Protein AF-A0A7S3TPV4-F1 (afdb_monomer_lite)

Radius of gyration: 25.11 Å; chains: 1; bounding box: 76×68×37 Å

Structure (mmCIF, N/CA/C/O backbone):
data_AF-A0A7S3TPV4-F1
#
_entry.id   AF-A0A7S3TPV4-F1
#
loop_
_atom_site.group_PDB
_atom_site.id
_atom_site.type_symbol
_atom_site.label_atom_id
_atom_site.label_alt_id
_atom_site.label_comp_id
_atom_site.label_asym_id
_atom_site.label_entity_id
_atom_site.label_seq_id
_atom_site.pdbx_PDB_ins_code
_atom_site.Cartn_x
_atom_site.Cartn_y
_atom_site.Cartn_z
_atom_site.occupancy
_atom_site.B_iso_or_equiv
_atom_site.auth_seq_id
_atom_site.auth_comp_id
_atom_site.auth_asym_id
_atom_site.auth_atom_id
_atom_site.pdbx_PDB_model_num
ATOM 1 N N . VAL A 1 1 ? 59.047 -58.524 4.049 1.00 50.75 1 VAL A N 1
ATOM 2 C CA . VAL A 1 1 ? 59.536 -57.158 4.331 1.00 50.75 1 VAL A CA 1
ATOM 3 C C . VAL A 1 1 ? 59.139 -56.281 3.161 1.00 50.75 1 VAL A C 1
ATOM 5 O O . VAL A 1 1 ? 59.733 -56.456 2.111 1.00 50.75 1 VAL A O 1
ATOM 8 N N . THR A 1 2 ? 58.132 -55.421 3.325 1.00 40.97 2 THR A N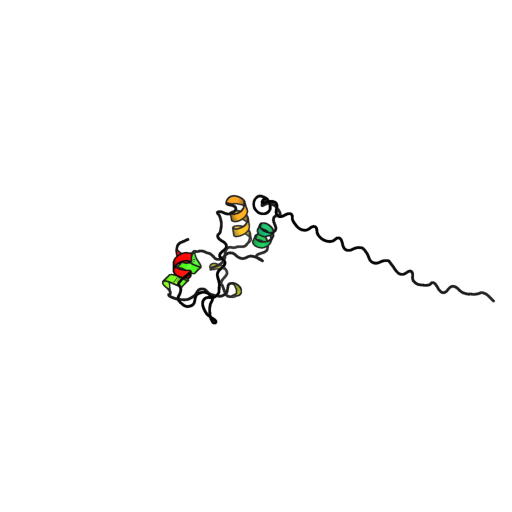 1
ATOM 9 C CA . THR A 1 2 ? 58.031 -54.134 2.612 1.00 40.97 2 THR A CA 1
ATOM 10 C C . THR A 1 2 ? 56.973 -53.262 3.280 1.00 40.97 2 THR A C 1
ATOM 12 O O . THR A 1 2 ? 55.874 -53.707 3.603 1.00 40.97 2 THR A O 1
ATOM 15 N N . GLU A 1 3 ? 57.394 -52.037 3.558 1.00 41.47 3 GLU A N 1
ATOM 16 C CA . GLU A 1 3 ? 56.768 -51.035 4.406 1.00 41.47 3 GLU A CA 1
ATOM 17 C C . GLU A 1 3 ? 55.663 -50.227 3.708 1.00 41.47 3 GLU A C 1
ATOM 19 O O . GLU A 1 3 ? 55.665 -50.038 2.496 1.00 41.47 3 GLU A O 1
ATOM 24 N N . ALA A 1 4 ? 54.766 -49.711 4.553 1.00 47.84 4 ALA A N 1
ATOM 25 C CA . ALA A 1 4 ? 54.176 -48.371 4.560 1.00 47.84 4 ALA A CA 1
ATOM 26 C C . ALA A 1 4 ? 53.744 -47.694 3.242 1.00 47.84 4 ALA A C 1
ATOM 28 O O . ALA A 1 4 ? 54.551 -47.300 2.406 1.00 47.84 4 ALA A O 1
ATOM 29 N N . ASN A 1 5 ? 52.463 -47.305 3.198 1.00 45.66 5 ASN A N 1
ATOM 30 C CA . ASN A 1 5 ? 52.094 -45.958 2.748 1.00 45.66 5 ASN A CA 1
ATOM 31 C C . ASN A 1 5 ? 50.717 -45.535 3.293 1.00 45.66 5 ASN A C 1
ATOM 33 O O . ASN A 1 5 ? 49.698 -45.581 2.604 1.00 45.66 5 ASN A O 1
ATOM 37 N N . LEU A 1 6 ? 50.683 -45.097 4.559 1.00 50.59 6 LEU A N 1
ATOM 38 C CA . LEU A 1 6 ? 49.564 -44.306 5.079 1.00 50.59 6 LEU A CA 1
ATOM 39 C C . LEU A 1 6 ? 49.597 -42.920 4.413 1.00 50.59 6 LEU A C 1
ATOM 41 O O . LEU A 1 6 ? 50.410 -42.064 4.766 1.00 50.59 6 LEU A O 1
ATOM 45 N N . ARG A 1 7 ? 48.691 -42.674 3.462 1.00 47.09 7 ARG A N 1
ATOM 46 C CA . ARG A 1 7 ? 48.434 -41.325 2.940 1.00 47.09 7 ARG A CA 1
ATOM 47 C C . ARG A 1 7 ? 47.712 -40.497 4.006 1.00 47.09 7 ARG A C 1
ATOM 49 O O . ARG A 1 7 ? 46.570 -40.786 4.351 1.00 47.09 7 ARG A O 1
ATOM 56 N N . LYS A 1 8 ? 48.367 -39.448 4.510 1.00 47.94 8 LYS A N 1
ATOM 57 C CA . LYS A 1 8 ? 47.723 -38.408 5.330 1.00 47.94 8 LYS A CA 1
ATOM 58 C C . LYS A 1 8 ? 46.758 -37.584 4.457 1.00 47.94 8 LYS A C 1
ATOM 60 O O . LYS A 1 8 ? 47.146 -37.212 3.348 1.00 47.94 8 LYS A O 1
ATOM 65 N N . PRO A 1 9 ? 45.543 -37.250 4.923 1.00 44.66 9 PRO A N 1
ATOM 66 C CA . PRO A 1 9 ? 44.665 -36.329 4.210 1.00 44.66 9 PRO A CA 1
ATOM 67 C C . PRO A 1 9 ? 45.229 -34.900 4.268 1.00 44.66 9 PRO A C 1
ATOM 69 O O . PRO A 1 9 ? 45.506 -34.369 5.343 1.00 44.66 9 PRO A O 1
ATOM 72 N N . GLN A 1 10 ? 45.411 -34.277 3.100 1.00 45.00 10 GLN A N 1
ATOM 73 C CA . GLN A 1 10 ? 45.721 -32.851 2.990 1.00 45.00 10 GLN A CA 1
ATOM 74 C C . GLN A 1 10 ? 44.497 -32.035 3.415 1.00 45.00 10 GLN A C 1
ATOM 76 O O . GLN A 1 10 ? 43.436 -32.119 2.799 1.00 45.00 10 GLN A O 1
ATOM 81 N N . ALA A 1 11 ? 44.655 -31.226 4.461 1.00 46.84 11 ALA A N 1
ATOM 82 C CA . ALA A 1 11 ? 43.670 -30.231 4.851 1.00 46.84 11 ALA A CA 1
ATOM 83 C C . ALA A 1 11 ? 43.556 -29.166 3.746 1.00 46.84 11 ALA A C 1
ATOM 85 O O . ALA A 1 11 ? 44.492 -28.408 3.492 1.00 46.84 11 ALA A O 1
ATOM 86 N N . THR A 1 12 ? 42.408 -29.106 3.072 1.00 55.19 12 THR A N 1
ATOM 87 C CA . THR A 1 12 ? 42.090 -28.027 2.134 1.00 55.19 12 THR A CA 1
ATOM 88 C C . THR A 1 12 ? 41.859 -26.730 2.902 1.00 55.19 12 THR A C 1
ATOM 90 O O . THR A 1 12 ? 40.979 -26.664 3.761 1.00 55.19 12 THR A O 1
ATOM 93 N N . ALA A 1 13 ? 42.638 -25.697 2.581 1.00 52.12 13 ALA A N 1
ATOM 94 C CA . ALA A 1 13 ? 42.512 -24.368 3.168 1.00 52.12 13 ALA A CA 1
ATOM 95 C C . ALA A 1 13 ? 41.096 -23.779 2.965 1.00 52.12 13 ALA A C 1
ATOM 97 O O . ALA A 1 13 ? 40.489 -23.984 1.906 1.00 52.12 13 ALA A O 1
ATOM 98 N N . PRO A 1 14 ? 40.560 -23.017 3.937 1.00 51.50 14 PRO A N 1
ATOM 99 C CA . PRO A 1 14 ? 39.239 -22.412 3.818 1.00 51.50 14 PRO A CA 1
ATOM 100 C C . PRO A 1 14 ? 39.215 -21.392 2.671 1.00 51.50 14 PRO A C 1
ATOM 102 O O . PRO A 1 14 ? 40.002 -20.442 2.631 1.00 51.50 14 PRO A O 1
ATOM 105 N N . LYS A 1 15 ? 38.293 -21.585 1.720 1.00 51.38 15 LYS A N 1
ATOM 106 C CA . LYS A 1 15 ? 38.046 -20.634 0.628 1.00 51.38 15 LYS A CA 1
ATOM 107 C C . LYS A 1 15 ? 37.572 -19.307 1.225 1.00 51.38 15 LYS A C 1
ATOM 109 O O . LYS A 1 15 ? 36.537 -19.260 1.886 1.00 51.38 15 LYS A O 1
ATOM 114 N N . LYS A 1 16 ? 38.315 -18.224 0.970 1.00 46.78 16 LYS A N 1
ATOM 115 C CA . LYS A 1 16 ? 37.931 -16.856 1.348 1.00 46.78 16 LYS A CA 1
ATOM 116 C C . LYS A 1 16 ? 36.553 -16.534 0.759 1.00 46.78 16 LYS A C 1
ATOM 118 O O . LYS A 1 16 ? 36.405 -16.432 -0.459 1.00 46.78 16 LYS A O 1
ATOM 123 N N . VAL A 1 17 ? 35.552 -16.373 1.621 1.00 51.72 17 VAL A N 1
ATOM 124 C CA . VAL A 1 17 ? 34.228 -15.874 1.238 1.00 51.72 17 VAL A CA 1
ATOM 125 C C . VAL A 1 17 ? 34.407 -14.434 0.761 1.00 51.72 17 VAL A C 1
ATOM 127 O O . VAL A 1 17 ? 34.863 -13.579 1.519 1.00 51.72 17 VAL A O 1
ATOM 130 N N . LYS A 1 18 ? 34.094 -14.161 -0.512 1.00 46.56 18 LYS A N 1
ATOM 131 C CA . LYS A 1 18 ? 34.070 -12.792 -1.040 1.00 46.56 18 LYS A CA 1
ATOM 132 C C . LYS A 1 18 ? 32.988 -12.019 -0.290 1.00 46.56 18 LYS A C 1
ATOM 134 O O . LYS A 1 18 ? 31.799 -12.251 -0.499 1.00 46.56 18 LYS A O 1
ATOM 139 N N . VAL A 1 19 ? 33.409 -11.113 0.588 1.00 55.47 19 VAL A N 1
ATOM 140 C CA . VAL A 1 19 ? 32.521 -10.146 1.235 1.00 55.47 19 VAL A CA 1
ATOM 141 C C . VAL A 1 19 ? 31.871 -9.318 0.130 1.00 55.47 19 VAL A C 1
ATOM 143 O O . VAL A 1 19 ? 32.558 -8.677 -0.666 1.00 55.47 19 VAL A O 1
ATOM 146 N N . ARG A 1 20 ? 30.541 -9.387 0.042 1.00 58.34 20 ARG A N 1
ATOM 147 C CA . ARG A 1 20 ? 29.746 -8.611 -0.912 1.00 58.34 20 ARG A CA 1
ATOM 148 C C . ARG A 1 20 ? 29.990 -7.128 -0.620 1.00 58.34 20 ARG A C 1
ATOM 150 O O . ARG A 1 20 ? 29.802 -6.698 0.517 1.00 58.34 20 ARG A O 1
ATOM 157 N N . ALA A 1 21 ? 30.458 -6.379 -1.618 1.00 59.41 21 ALA A N 1
ATOM 158 C CA . ALA A 1 21 ? 30.743 -4.956 -1.472 1.00 59.41 21 ALA A CA 1
ATOM 159 C C . ALA A 1 21 ? 29.505 -4.222 -0.933 1.00 59.41 21 ALA A C 1
ATOM 161 O O . ALA A 1 21 ? 28.386 -4.474 -1.392 1.00 59.41 21 ALA A O 1
ATOM 162 N N . LYS A 1 22 ? 29.700 -3.346 0.062 1.00 55.09 22 LYS A N 1
ATOM 163 C CA . LYS A 1 22 ? 28.631 -2.463 0.542 1.00 55.09 22 LYS A CA 1
ATOM 164 C C . LYS A 1 22 ? 28.211 -1.567 -0.631 1.00 55.09 22 LYS A C 1
ATOM 166 O O . LYS A 1 22 ? 29.099 -0.948 -1.218 1.00 55.09 22 LYS A O 1
ATOM 171 N N . PRO A 1 23 ? 26.917 -1.505 -0.989 1.00 55.31 23 PRO A N 1
ATOM 172 C CA . PRO A 1 23 ? 26.465 -0.573 -2.011 1.00 55.31 23 PRO A CA 1
ATOM 173 C C . PRO A 1 23 ? 26.790 0.844 -1.540 1.00 55.31 23 PRO A C 1
ATOM 175 O O . PRO A 1 23 ? 26.552 1.186 -0.377 1.00 55.31 23 PRO A O 1
ATOM 178 N N . SER A 1 24 ? 27.403 1.633 -2.414 1.00 55.03 24 SER A N 1
ATOM 179 C CA . SER A 1 24 ? 27.719 3.018 -2.114 1.00 55.03 24 SER A CA 1
ATOM 180 C C . SER A 1 24 ? 26.418 3.839 -2.073 1.00 55.03 24 SER A C 1
ATOM 182 O O . SER A 1 24 ? 25.464 3.591 -2.812 1.00 55.03 24 SER A O 1
ATOM 184 N N . LEU A 1 25 ? 26.335 4.744 -1.093 1.00 54.72 25 LEU A N 1
ATOM 185 C CA . LEU A 1 25 ? 25.152 5.562 -0.780 1.00 54.72 25 LEU A CA 1
ATOM 186 C C . LEU A 1 25 ? 25.159 6.897 -1.542 1.00 54.72 25 LEU A C 1
ATOM 188 O O . LEU A 1 25 ? 24.566 7.881 -1.113 1.00 54.72 25 LEU A O 1
ATOM 192 N N . ASP A 1 26 ?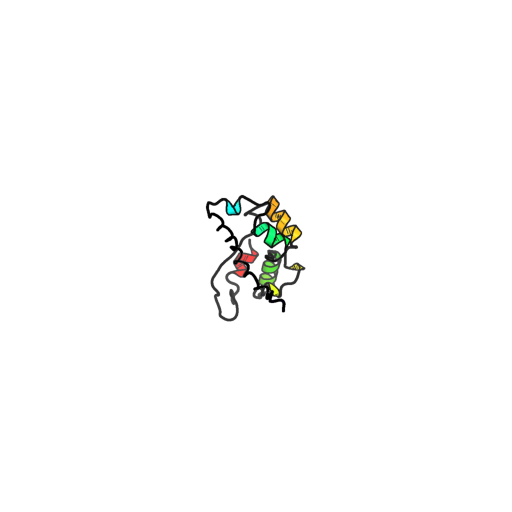 25.857 6.960 -2.664 1.00 57.91 26 ASP A N 1
ATOM 193 C CA . ASP A 1 26 ? 26.053 8.130 -3.514 1.00 57.91 26 ASP A CA 1
ATOM 194 C C . ASP A 1 26 ? 24.801 8.443 -4.344 1.00 57.91 26 ASP A C 1
ATOM 196 O O . ASP A 1 26 ? 24.893 8.588 -5.551 1.00 57.91 26 ASP A O 1
ATOM 200 N N . GLY A 1 27 ? 23.616 8.521 -3.719 1.00 54.53 27 GLY A N 1
ATOM 201 C CA . GLY A 1 27 ? 22.363 9.064 -4.281 1.00 54.53 27 GLY A CA 1
ATOM 202 C C . GLY A 1 27 ? 21.778 8.369 -5.524 1.00 54.53 27 GLY A C 1
ATOM 203 O O . GLY A 1 27 ? 20.595 8.525 -5.814 1.00 54.53 27 GLY A O 1
ATOM 204 N N . LYS A 1 28 ? 22.566 7.558 -6.232 1.00 54.84 28 LYS A N 1
ATOM 205 C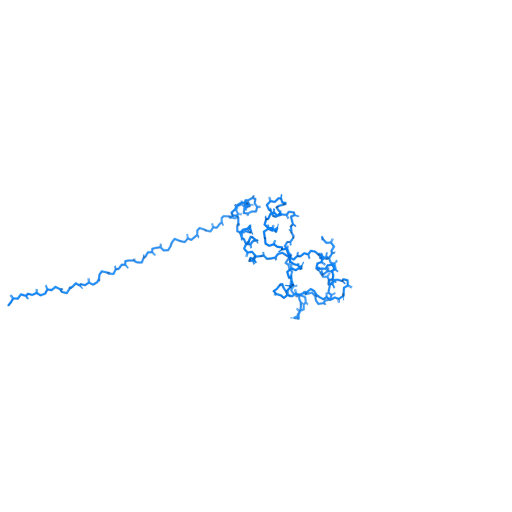 CA . LYS A 1 28 ? 22.250 6.890 -7.497 1.00 54.84 28 LYS A CA 1
ATOM 206 C C . LYS A 1 28 ? 21.488 5.584 -7.314 1.00 54.84 28 LYS A C 1
ATOM 208 O O . LYS A 1 28 ? 20.915 5.067 -8.270 1.00 54.84 28 LYS A O 1
ATOM 213 N N . ALA A 1 29 ? 21.414 5.087 -6.077 1.00 55.22 29 ALA A N 1
ATOM 214 C CA . ALA A 1 29 ? 20.684 3.872 -5.720 1.00 55.22 29 ALA A CA 1
ATOM 215 C C . ALA A 1 29 ? 19.194 3.915 -6.118 1.00 55.22 29 ALA A C 1
ATOM 217 O O . ALA A 1 29 ? 18.562 2.867 -6.235 1.00 55.22 29 ALA A O 1
ATOM 218 N N . PHE A 1 30 ? 18.642 5.116 -6.340 1.00 54.47 30 PHE A N 1
ATOM 219 C CA . PHE A 1 30 ? 17.259 5.326 -6.772 1.00 54.47 30 PHE A CA 1
ATOM 220 C C . PHE A 1 30 ? 17.114 5.790 -8.233 1.00 54.47 30 PHE A C 1
ATOM 222 O O . PHE A 1 30 ? 15.988 5.868 -8.721 1.00 54.47 30 PHE A O 1
ATOM 229 N N . THR A 1 31 ? 18.210 6.087 -8.943 1.00 60.56 31 THR A N 1
ATOM 230 C CA . THR A 1 31 ? 18.176 6.465 -10.371 1.00 60.56 31 THR A CA 1
ATOM 231 C C . THR A 1 31 ? 18.392 5.276 -11.300 1.00 60.56 31 THR A C 1
ATOM 233 O O . THR A 1 31 ? 17.854 5.262 -12.407 1.00 60.56 31 THR A O 1
ATOM 236 N N . GLU A 1 32 ? 19.135 4.261 -10.858 1.00 66.00 32 GLU A N 1
ATOM 237 C CA . GLU A 1 32 ? 19.256 2.998 -11.585 1.00 66.00 32 GLU A CA 1
ATOM 238 C C . GLU A 1 32 ? 18.025 2.130 -11.324 1.00 66.00 32 GLU A C 1
ATOM 240 O O . GLU A 1 32 ? 17.687 1.818 -10.180 1.00 66.00 32 GLU A O 1
ATOM 245 N N . VAL A 1 33 ? 17.321 1.747 -12.390 1.00 72.69 33 VAL A N 1
ATOM 246 C CA . VAL A 1 33 ? 16.127 0.900 -12.262 1.00 72.69 33 VAL A CA 1
ATOM 247 C C . VAL A 1 33 ? 16.336 -0.492 -12.792 1.00 72.69 33 VAL A C 1
ATOM 249 O O . VAL A 1 33 ? 15.909 -1.442 -12.139 1.00 72.69 33 VAL A O 1
ATOM 252 N N . GLU A 1 34 ? 17.007 -0.642 -13.924 1.00 80.12 34 GLU A N 1
ATOM 253 C CA . GLU A 1 34 ? 17.279 -1.972 -14.440 1.00 80.12 34 GLU A CA 1
ATOM 254 C C . GLU A 1 34 ? 18.250 -2.710 -13.512 1.00 80.12 34 GLU A C 1
ATOM 256 O O . GLU A 1 34 ? 19.270 -2.171 -13.093 1.00 80.12 34 GLU A O 1
ATOM 261 N N . GLY A 1 35 ? 17.873 -3.923 -13.105 1.00 81.50 35 GLY A N 1
ATOM 262 C CA . GLY A 1 35 ? 18.639 -4.711 -12.137 1.00 81.50 35 GLY A CA 1
ATOM 263 C C . GLY A 1 35 ? 18.637 -4.175 -10.699 1.00 81.50 35 GLY A C 1
ATOM 264 O O . GLY A 1 35 ? 19.295 -4.771 -9.843 1.00 81.50 35 GLY A O 1
ATOM 265 N N . SER A 1 36 ? 17.897 -3.101 -10.392 1.00 88.00 36 SER A N 1
ATOM 266 C CA . SER A 1 36 ? 17.914 -2.526 -9.046 1.00 88.00 36 SER A CA 1
ATOM 267 C C . SER A 1 36 ? 17.264 -3.461 -8.016 1.00 88.00 36 SER A C 1
ATOM 269 O O . SER A 1 36 ? 16.324 -4.198 -8.344 1.00 88.00 36 SER A O 1
ATOM 271 N N . PRO A 1 37 ? 17.710 -3.443 -6.743 1.00 91.31 37 PRO A N 1
ATOM 272 C CA . PRO A 1 37 ? 17.139 -4.303 -5.707 1.00 91.31 37 PRO A CA 1
ATOM 273 C C . PRO A 1 37 ? 15.625 -4.136 -5.544 1.00 91.31 37 PRO A C 1
ATOM 275 O O . PRO A 1 37 ? 14.924 -5.121 -5.319 1.00 91.31 37 PRO A O 1
ATOM 278 N N . LEU A 1 38 ? 15.116 -2.908 -5.694 1.00 91.44 38 LEU A N 1
ATOM 279 C CA . LEU A 1 38 ? 13.686 -2.623 -5.619 1.00 91.44 38 LEU A CA 1
ATOM 280 C C . LEU A 1 38 ? 12.930 -3.211 -6.816 1.00 91.44 38 LEU A C 1
ATOM 282 O O . LEU A 1 38 ? 11.907 -3.858 -6.607 1.00 91.44 38 LEU A O 1
ATOM 286 N N . LEU A 1 39 ? 13.437 -3.051 -8.046 1.00 93.19 39 LEU A N 1
ATOM 287 C CA . LEU A 1 39 ? 12.808 -3.655 -9.224 1.00 93.19 39 LEU A CA 1
ATOM 288 C C . LEU A 1 39 ? 12.731 -5.180 -9.075 1.00 93.19 39 LEU A C 1
ATOM 290 O O . LEU A 1 39 ? 11.661 -5.758 -9.253 1.00 93.19 39 LEU A O 1
ATOM 294 N N . LEU A 1 40 ? 13.836 -5.819 -8.680 1.00 94.31 40 LEU A N 1
ATOM 295 C CA . LEU A 1 40 ? 13.886 -7.266 -8.464 1.00 94.31 40 LEU A CA 1
ATOM 296 C C . LEU A 1 40 ? 12.929 -7.717 -7.350 1.00 94.31 40 LEU A C 1
ATOM 298 O O . LEU A 1 40 ? 12.307 -8.774 -7.462 1.00 94.31 40 LEU A O 1
ATOM 302 N N . ALA A 1 41 ? 12.792 -6.930 -6.280 1.00 95.25 41 ALA A N 1
ATOM 303 C CA . ALA A 1 41 ? 11.867 -7.224 -5.190 1.00 95.25 41 ALA A CA 1
ATOM 304 C C . ALA A 1 41 ? 10.394 -7.099 -5.615 1.00 95.25 41 ALA A C 1
ATOM 306 O O . ALA A 1 41 ? 9.576 -7.938 -5.234 1.00 95.25 41 ALA A O 1
ATOM 307 N N . LEU A 1 42 ? 10.066 -6.095 -6.436 1.00 95.69 42 LEU A N 1
ATOM 308 C CA . LEU A 1 42 ? 8.733 -5.932 -7.021 1.00 95.69 42 LEU A CA 1
ATOM 309 C C . LEU A 1 42 ? 8.407 -7.081 -7.980 1.00 95.69 42 LEU A C 1
ATOM 311 O O . LEU A 1 42 ? 7.350 -7.686 -7.851 1.00 95.69 42 LEU A O 1
ATOM 315 N N . GLN A 1 43 ? 9.328 -7.431 -8.887 1.00 95.88 43 GLN A N 1
ATOM 316 C CA . GLN A 1 43 ? 9.153 -8.528 -9.850 1.00 95.88 43 GLN A CA 1
ATOM 317 C C . GLN A 1 43 ? 8.907 -9.874 -9.164 1.00 95.88 43 GLN A C 1
ATOM 319 O O . GLN A 1 43 ? 8.058 -10.643 -9.597 1.00 95.88 43 GLN A O 1
ATOM 324 N N . ARG A 1 44 ? 9.635 -10.155 -8.078 1.00 95.69 44 ARG A N 1
ATOM 325 C CA . ARG A 1 44 ? 9.492 -11.401 -7.307 1.00 95.69 44 ARG A CA 1
ATOM 326 C C . ARG A 1 44 ? 8.299 -11.389 -6.353 1.00 95.69 44 ARG A C 1
ATOM 328 O O . ARG A 1 44 ? 8.030 -12.401 -5.715 1.00 95.69 44 ARG A O 1
ATOM 335 N N . GLY A 1 45 ? 7.639 -10.244 -6.183 1.00 94.25 45 GLY A N 1
ATOM 336 C CA . GLY A 1 45 ? 6.575 -10.071 -5.200 1.00 94.25 45 GLY A CA 1
ATOM 337 C C . GLY A 1 45 ? 7.044 -10.165 -3.744 1.00 94.25 45 GLY A C 1
ATOM 338 O O . GLY A 1 45 ? 6.207 -10.320 -2.858 1.00 94.25 45 GLY A O 1
ATOM 339 N N . SER A 1 46 ? 8.349 -10.057 -3.462 1.00 94.38 46 SER A N 1
ATOM 340 C CA . SER A 1 46 ? 8.840 -9.972 -2.077 1.00 94.38 46 SER A CA 1
ATOM 341 C C . SER A 1 46 ? 8.493 -8.623 -1.443 1.00 94.38 46 SER A C 1
ATOM 343 O O . SER A 1 46 ? 8.267 -8.543 -0.236 1.00 94.38 46 SER A O 1
ATOM 345 N N . ILE A 1 47 ? 8.368 -7.580 -2.270 1.00 94.25 47 ILE A N 1
ATOM 346 C CA . ILE A 1 47 ? 7.638 -6.352 -1.951 1.00 94.25 47 ILE A CA 1
ATOM 347 C C . ILE A 1 47 ? 6.339 -6.369 -2.760 1.00 94.25 47 ILE A C 1
ATOM 349 O O . ILE A 1 47 ? 6.363 -6.411 -3.989 1.00 94.25 47 ILE A O 1
ATOM 353 N N . ARG A 1 48 ? 5.198 -6.322 -2.067 1.00 95.50 48 ARG A N 1
ATOM 354 C CA . ARG A 1 48 ? 3.864 -6.188 -2.675 1.00 95.50 48 ARG A CA 1
ATOM 355 C C . ARG A 1 48 ? 3.320 -4.802 -2.359 1.00 95.50 48 ARG A C 1
ATOM 357 O O . ARG A 1 48 ? 3.298 -4.414 -1.193 1.00 95.50 48 ARG A O 1
ATOM 364 N N . LEU A 1 49 ? 2.877 -4.083 -3.386 1.00 96.31 49 LEU A N 1
ATOM 365 C CA . LEU A 1 49 ? 2.254 -2.769 -3.232 1.00 96.31 49 LEU A CA 1
ATOM 366 C C . LEU A 1 49 ? 0.746 -2.928 -3.040 1.00 96.31 49 LEU A C 1
ATOM 368 O O . LEU A 1 49 ? 0.108 -3.696 -3.762 1.00 96.31 49 LEU A O 1
ATOM 372 N N . VAL A 1 50 ? 0.187 -2.183 -2.092 1.00 96.50 50 VAL A N 1
ATOM 373 C CA . VAL A 1 50 ? -1.259 -2.117 -1.845 1.00 96.50 50 VAL A CA 1
ATOM 374 C C . VAL A 1 50 ? -1.879 -1.097 -2.801 1.00 96.50 50 VAL A C 1
ATOM 376 O O . VAL A 1 50 ? -1.271 -0.068 -3.095 1.00 96.50 50 VAL A O 1
ATOM 379 N N . ARG A 1 51 ? -3.070 -1.381 -3.330 1.00 95.81 51 ARG A N 1
ATOM 380 C CA . ARG A 1 51 ? -3.807 -0.439 -4.186 1.00 95.81 51 ARG A CA 1
ATOM 381 C C . ARG A 1 51 ? -4.474 0.644 -3.339 1.00 95.81 51 ARG A C 1
ATOM 383 O O . ARG A 1 51 ? -5.063 0.328 -2.313 1.00 95.81 51 ARG A O 1
ATOM 390 N N . GLY A 1 52 ? -4.478 1.893 -3.812 1.00 95.31 52 GLY A N 1
ATOM 391 C CA . GLY A 1 52 ? -5.181 3.005 -3.144 1.00 95.31 52 GLY A CA 1
ATOM 392 C C . GLY A 1 52 ? -6.660 2.702 -2.864 1.00 95.31 52 GLY A C 1
ATOM 393 O O . GLY A 1 52 ? -7.131 2.887 -1.746 1.00 95.31 52 GLY A O 1
ATOM 394 N N . GLN A 1 53 ? -7.331 2.067 -3.831 1.00 95.94 53 GLN A N 1
ATOM 395 C CA . GLN A 1 53 ? -8.727 1.607 -3.745 1.00 95.94 53 GLN A CA 1
ATOM 396 C C . GLN A 1 53 ? -9.027 0.740 -2.511 1.00 95.94 53 GLN A C 1
ATOM 398 O O . GLN A 1 53 ? -10.149 0.737 -2.008 1.00 95.94 53 GLN A O 1
ATOM 403 N N . TYR A 1 54 ? -8.042 -0.005 -2.003 1.00 97.00 54 TYR A N 1
ATOM 404 C CA . TYR A 1 54 ? -8.214 -0.771 -0.773 1.00 97.00 54 TYR A CA 1
ATOM 405 C C . TYR A 1 54 ? -8.401 0.150 0.438 1.00 97.00 54 TYR A C 1
ATOM 407 O O . TYR A 1 54 ? -9.298 -0.073 1.251 1.00 97.00 54 TYR A O 1
ATOM 415 N N . PHE A 1 55 ? -7.585 1.201 0.546 1.00 97.12 55 PHE A N 1
ATOM 416 C CA . PHE A 1 55 ? -7.683 2.181 1.625 1.00 97.12 55 PHE A CA 1
ATOM 417 C C . PHE A 1 55 ? -8.967 3.006 1.522 1.00 97.12 55 PHE A C 1
ATOM 419 O O . PHE A 1 55 ? -9.617 3.231 2.540 1.00 97.12 55 PHE A O 1
ATOM 426 N N . GLU A 1 56 ? -9.373 3.385 0.306 1.00 97.50 56 GLU A N 1
ATOM 427 C CA . GLU A 1 56 ? -10.668 4.029 0.048 1.00 97.50 56 GLU A CA 1
ATOM 428 C C . GLU A 1 56 ? -11.830 3.185 0.577 1.00 97.50 56 GLU A C 1
ATOM 430 O O . GLU A 1 56 ? -12.676 3.685 1.318 1.00 97.50 56 GLU A O 1
ATOM 435 N N . ARG A 1 57 ? -11.832 1.882 0.268 1.00 97.12 57 ARG A N 1
ATOM 436 C CA . ARG A 1 57 ? -12.867 0.961 0.742 1.00 97.12 57 ARG A CA 1
ATOM 437 C C . ARG A 1 57 ? -12.845 0.788 2.260 1.00 97.12 57 ARG A C 1
ATOM 439 O O . ARG A 1 57 ? -13.898 0.860 2.881 1.00 97.12 57 ARG A O 1
ATOM 446 N N . CYS A 1 58 ? -11.667 0.615 2.869 1.00 97.06 58 CYS A N 1
ATOM 447 C CA . CYS A 1 58 ? -11.550 0.528 4.331 1.00 97.06 58 CYS A CA 1
ATOM 448 C C . CYS A 1 58 ? -12.130 1.777 5.013 1.00 97.06 58 CYS A C 1
ATOM 450 O O . CYS A 1 58 ? -12.851 1.659 6.002 1.00 97.06 58 CYS A O 1
ATOM 452 N N . LEU A 1 59 ? -11.848 2.963 4.461 1.00 97.88 59 LEU A N 1
ATOM 453 C CA . LEU A 1 59 ? -12.371 4.220 4.984 1.00 97.88 59 LEU A CA 1
ATOM 454 C C . LEU A 1 59 ? -13.892 4.318 4.821 1.00 97.88 59 LEU A C 1
ATOM 456 O O . LEU A 1 59 ? -14.570 4.700 5.771 1.00 97.88 59 LEU A O 1
ATOM 460 N N . ALA A 1 60 ? -14.424 3.958 3.649 1.00 97.69 60 ALA A N 1
ATOM 461 C CA . ALA A 1 60 ? -15.863 3.961 3.383 1.00 97.69 60 ALA A CA 1
ATOM 462 C C . ALA A 1 60 ? -16.633 3.000 4.307 1.00 97.69 60 ALA A C 1
ATOM 464 O O . ALA A 1 60 ? -17.743 3.303 4.732 1.00 97.69 60 ALA A O 1
ATOM 465 N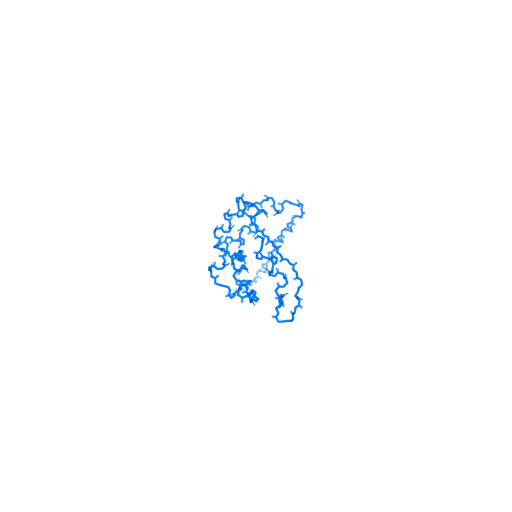 N . GLU A 1 61 ? -16.022 1.867 4.653 1.00 97.69 61 GLU A N 1
ATOM 466 C CA . GLU A 1 61 ? -16.569 0.857 5.566 1.00 97.69 61 GLU A CA 1
ATOM 467 C C . GLU A 1 61 ? -16.325 1.188 7.051 1.00 97.69 61 GLU A C 1
ATOM 469 O O . GLU A 1 61 ? -16.792 0.460 7.924 1.00 97.69 61 GLU A O 1
ATOM 474 N N . GLY A 1 62 ? -15.583 2.257 7.362 1.00 97.38 62 GLY A N 1
ATOM 475 C CA . GLY A 1 62 ? -15.270 2.643 8.739 1.00 97.38 62 GLY A CA 1
ATOM 476 C C . GLY A 1 62 ? -14.413 1.622 9.491 1.00 97.38 62 GLY A C 1
ATOM 477 O O . GLY A 1 62 ? -14.509 1.534 10.714 1.00 97.38 62 GLY A O 1
ATOM 478 N N . ARG A 1 63 ? -13.579 0.845 8.785 1.00 96.56 63 ARG A N 1
ATOM 479 C CA . ARG A 1 63 ? -12.727 -0.186 9.394 1.00 96.56 63 ARG A CA 1
ATOM 480 C C . ARG A 1 63 ? -11.234 0.096 9.210 1.00 96.56 63 ARG A C 1
ATOM 482 O O . ARG A 1 63 ? -10.837 0.639 8.176 1.00 96.56 63 ARG A O 1
ATOM 489 N N . PRO A 1 64 ? -10.379 -0.326 10.159 1.00 96.69 64 PRO A N 1
ATOM 490 C CA . PRO A 1 64 ? -8.938 -0.297 9.963 1.00 96.69 64 PRO A CA 1
ATOM 491 C C . PRO A 1 64 ? -8.518 -1.126 8.745 1.00 96.69 64 PRO A C 1
ATOM 493 O O . PRO A 1 64 ? -9.161 -2.116 8.373 1.00 96.69 64 PRO A O 1
ATOM 496 N N . PHE A 1 65 ? -7.421 -0.714 8.115 1.00 96.06 65 PHE A N 1
ATOM 497 C CA . PHE A 1 65 ? -6.779 -1.532 7.095 1.00 96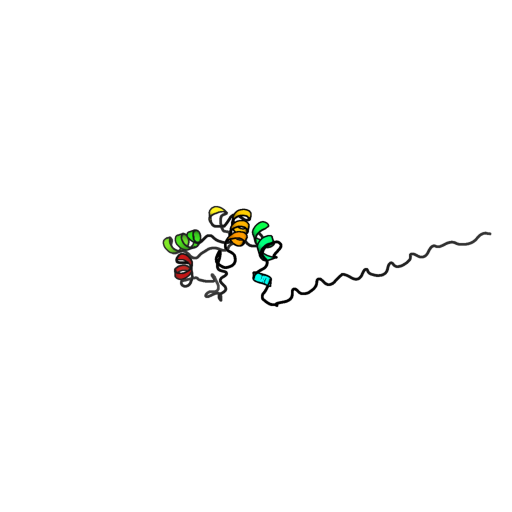.06 65 PHE A CA 1
ATOM 498 C C . PHE A 1 65 ? -6.159 -2.783 7.741 1.00 96.06 65 PHE A C 1
ATOM 500 O O . PHE A 1 65 ? -5.806 -2.783 8.911 1.00 96.06 65 PHE A O 1
ATOM 507 N N . GLY A 1 66 ? -6.054 -3.873 6.993 1.00 94.38 66 GLY A N 1
ATOM 508 C CA . GLY A 1 66 ? -5.561 -5.152 7.497 1.00 94.38 66 GLY A CA 1
ATOM 509 C C . GLY A 1 66 ? -4.047 -5.302 7.395 1.00 94.38 66 GLY A C 1
ATOM 510 O O . GLY A 1 66 ? -3.344 -4.492 6.780 1.00 94.38 66 GLY A O 1
ATOM 511 N N . LEU A 1 67 ? -3.541 -6.402 7.949 1.00 92.44 67 LEU A N 1
ATOM 512 C CA . LEU A 1 67 ? -2.158 -6.808 7.745 1.00 92.44 67 LEU A CA 1
ATOM 513 C C . LEU A 1 67 ? -1.943 -7.207 6.281 1.00 92.44 67 LEU A C 1
ATOM 515 O O . LEU A 1 67 ? -2.764 -7.892 5.675 1.00 92.44 67 LEU A O 1
ATOM 519 N N . ARG A 1 68 ? -0.809 -6.809 5.695 1.00 91.56 68 ARG A N 1
ATOM 520 C CA . ARG A 1 68 ? -0.538 -7.026 4.262 1.00 91.56 68 ARG A CA 1
ATOM 521 C C . ARG A 1 68 ? -0.591 -8.503 3.856 1.00 91.56 68 ARG A C 1
ATOM 523 O O . ARG A 1 68 ? -0.998 -8.800 2.740 1.00 91.56 68 ARG A O 1
ATOM 530 N N . GLN A 1 69 ? -0.161 -9.415 4.726 1.00 90.88 69 GLN A N 1
ATOM 531 C CA . GLN A 1 69 ? -0.175 -10.856 4.457 1.00 90.88 69 GLN A CA 1
ATOM 532 C C . GLN A 1 69 ? -1.580 -11.480 4.452 1.00 90.88 69 GLN A C 1
ATOM 534 O O . GLN A 1 69 ? -1.727 -12.607 3.998 1.00 90.88 69 GLN A O 1
ATOM 539 N N . GLU A 1 70 ? -2.591 -10.757 4.935 1.00 92.50 70 GLU A N 1
ATOM 540 C CA . GLU A 1 70 ? -3.994 -11.192 4.965 1.00 92.50 70 GLU A CA 1
ATOM 541 C C . GLU A 1 70 ? -4.816 -10.558 3.832 1.00 92.50 70 GLU A C 1
ATOM 543 O O . GLU A 1 70 ? -5.991 -10.871 3.657 1.00 92.50 70 GLU A O 1
ATOM 548 N N . MET A 1 71 ? -4.215 -9.648 3.056 1.00 94.56 71 MET A N 1
ATOM 549 C CA . MET A 1 71 ? -4.889 -8.977 1.948 1.00 94.56 71 MET A CA 1
ATOM 550 C C . MET A 1 71 ? -5.121 -9.928 0.777 1.00 94.56 71 MET A C 1
ATOM 552 O O . MET A 1 71 ? -4.280 -10.765 0.449 1.00 94.56 71 MET A O 1
ATOM 556 N N . SER A 1 72 ? -6.247 -9.733 0.095 1.00 95.19 72 SER A N 1
ATOM 557 C CA . SER A 1 72 ? -6.546 -10.450 -1.139 1.00 95.19 72 SER A CA 1
ATOM 558 C C . SER A 1 72 ? -5.652 -9.975 -2.290 1.00 95.19 72 SER A C 1
ATOM 560 O O . SER A 1 72 ? -5.184 -8.833 -2.311 1.00 95.19 72 SER A O 1
ATOM 562 N N . ASP A 1 73 ? -5.471 -10.807 -3.317 1.00 95.00 73 ASP A N 1
ATOM 563 C CA . ASP A 1 73 ? -4.734 -10.394 -4.519 1.00 95.00 73 ASP A CA 1
ATOM 564 C C . ASP A 1 73 ? -5.405 -9.231 -5.269 1.00 95.00 73 ASP A C 1
ATOM 566 O O . ASP A 1 73 ? -4.723 -8.472 -5.961 1.00 95.00 73 ASP A O 1
ATOM 570 N N . ALA A 1 74 ? -6.719 -9.039 -5.102 1.00 95.94 74 ALA A N 1
ATOM 571 C CA . ALA A 1 74 ? -7.443 -7.907 -5.676 1.00 95.94 74 ALA A CA 1
ATOM 572 C C . ALA A 1 74 ? -7.015 -6.563 -5.059 1.00 95.94 74 ALA A C 1
ATOM 574 O O . ALA A 1 74 ? -7.008 -5.542 -5.750 1.00 95.94 74 ALA A O 1
ATOM 575 N N . ASP A 1 75 ? -6.598 -6.575 -3.791 1.00 97.00 75 ASP A N 1
ATOM 576 C CA . ASP A 1 75 ? -6.156 -5.393 -3.042 1.00 97.00 75 ASP A CA 1
ATOM 577 C C . ASP A 1 75 ? -4.689 -5.043 -3.291 1.00 97.00 75 ASP A C 1
ATOM 579 O O . ASP A 1 75 ? -4.215 -3.963 -2.931 1.00 97.00 75 ASP A O 1
ATOM 583 N N . LEU A 1 76 ? -3.962 -5.945 -3.946 1.00 97.25 76 LEU A N 1
ATOM 584 C CA . LEU A 1 76 ? -2.544 -5.818 -4.218 1.00 97.25 76 LEU A CA 1
ATOM 585 C C . LEU A 1 76 ? -2.298 -5.550 -5.707 1.00 97.25 76 LEU A C 1
ATOM 587 O O . LEU A 1 76 ? -3.054 -5.930 -6.609 1.00 97.25 76 LEU A O 1
ATOM 591 N N . TRP A 1 77 ? -1.201 -4.865 -5.999 1.00 97.06 77 TRP A N 1
ATOM 592 C CA . TRP A 1 77 ? -0.692 -4.807 -7.361 1.00 97.06 77 TRP A CA 1
ATOM 593 C C . TRP A 1 77 ? -0.098 -6.167 -7.760 1.00 97.06 77 TRP A C 1
ATOM 595 O O . TRP A 1 77 ? 0.647 -6.760 -6.968 1.00 97.06 77 TRP A O 1
ATOM 605 N N . PRO A 1 78 ? -0.370 -6.651 -8.989 1.00 96.94 78 PRO A N 1
ATOM 606 C CA . PRO A 1 78 ? 0.349 -7.789 -9.549 1.00 96.94 78 PRO A CA 1
ATOM 607 C C . PRO A 1 78 ? 1.852 -7.474 -9.660 1.00 96.94 78 PRO A C 1
ATOM 609 O O . PRO A 1 78 ? 2.184 -6.367 -10.106 1.00 96.94 78 PRO A O 1
ATOM 612 N N . PRO A 1 79 ? 2.753 -8.405 -9.292 1.00 97.00 79 PRO A N 1
ATOM 613 C CA . PRO A 1 79 ? 4.202 -8.190 -9.302 1.00 97.00 79 PRO A CA 1
ATOM 614 C C . PRO A 1 79 ? 4.752 -7.642 -10.625 1.00 97.00 79 PRO A C 1
ATOM 616 O O . PRO A 1 79 ? 5.424 -6.606 -10.628 1.00 97.00 79 PRO A O 1
ATOM 619 N N . GLU A 1 80 ? 4.416 -8.254 -11.769 1.00 95.94 80 GLU A N 1
ATOM 620 C CA . GLU A 1 80 ? 4.943 -7.800 -13.063 1.00 95.94 80 GLU A CA 1
ATOM 621 C C . GLU A 1 80 ? 4.415 -6.411 -13.423 1.00 95.94 80 GLU A C 1
ATOM 623 O O . GLU A 1 80 ? 5.141 -5.575 -13.966 1.00 95.94 80 GLU A O 1
ATOM 628 N N . LYS A 1 81 ? 3.152 -6.129 -13.082 1.00 97.06 81 LYS A N 1
ATOM 629 C CA . LYS A 1 81 ? 2.547 -4.819 -13.328 1.00 97.06 81 LYS A CA 1
ATOM 630 C C . LYS A 1 81 ? 3.216 -3.743 -12.473 1.00 97.06 81 LYS A C 1
ATOM 632 O O . LYS A 1 81 ? 3.561 -2.695 -13.006 1.00 97.06 81 LYS A O 1
ATOM 637 N N . ALA A 1 82 ? 3.454 -4.002 -11.187 1.00 96.94 82 ALA A N 1
ATOM 638 C CA . ALA A 1 82 ? 4.158 -3.074 -10.303 1.00 96.94 82 ALA A CA 1
ATOM 639 C C . ALA A 1 82 ? 5.586 -2.788 -10.794 1.00 96.94 82 ALA A C 1
ATOM 641 O O . ALA A 1 82 ? 6.000 -1.631 -10.861 1.00 96.94 82 ALA A O 1
ATOM 642 N N . ALA A 1 83 ? 6.317 -3.826 -11.208 1.00 95.94 83 ALA A N 1
ATOM 643 C CA . ALA A 1 83 ? 7.659 -3.693 -11.766 1.00 95.94 83 ALA A CA 1
ATOM 644 C C . ALA A 1 83 ? 7.684 -2.846 -13.050 1.00 95.94 83 ALA A C 1
ATOM 646 O O . ALA A 1 83 ? 8.542 -1.973 -13.211 1.00 95.94 83 ALA A O 1
ATOM 647 N N . ARG A 1 84 ? 6.712 -3.055 -13.948 1.00 95.94 84 ARG A N 1
ATOM 648 C CA . ARG A 1 84 ? 6.555 -2.233 -15.155 1.00 95.94 84 ARG A CA 1
ATOM 649 C C . ARG A 1 84 ? 6.281 -0.774 -14.812 1.00 95.94 84 ARG A C 1
ATOM 651 O O . ARG A 1 84 ? 6.954 0.101 -15.341 1.00 95.94 84 ARG A O 1
ATOM 658 N N . MET A 1 85 ? 5.351 -0.508 -13.898 1.00 96.00 85 MET A N 1
ATOM 659 C CA . MET A 1 85 ? 5.013 0.863 -13.514 1.00 96.00 85 MET A CA 1
ATOM 660 C C . MET A 1 85 ? 6.183 1.573 -12.816 1.00 96.00 85 MET A C 1
ATOM 662 O O . MET A 1 85 ? 6.440 2.731 -13.119 1.00 96.00 85 MET A O 1
ATOM 666 N N . TRP A 1 86 ? 6.963 0.883 -11.976 1.00 93.94 86 TRP A N 1
ATOM 667 C CA . TRP A 1 86 ? 8.226 1.416 -11.440 1.00 93.94 86 TRP A CA 1
ATOM 668 C C . TRP A 1 86 ? 9.233 1.737 -12.555 1.00 93.94 86 TRP A C 1
ATOM 670 O O . TRP A 1 86 ? 9.931 2.755 -12.528 1.00 93.94 86 TRP A O 1
ATOM 680 N N . THR A 1 87 ? 9.280 0.890 -13.585 1.00 92.31 87 THR A N 1
ATOM 681 C CA . THR A 1 87 ? 10.156 1.102 -14.739 1.00 92.31 87 THR A CA 1
ATOM 682 C C . THR A 1 87 ? 9.739 2.321 -15.571 1.00 92.31 87 THR A C 1
ATOM 684 O O . THR A 1 87 ? 10.597 3.005 -16.121 1.00 92.31 87 THR A O 1
ATOM 687 N N . THR A 1 88 ? 8.448 2.633 -15.634 1.00 93.62 88 THR A N 1
ATOM 688 C CA . THR A 1 88 ? 7.932 3.782 -16.391 1.00 93.62 88 THR A CA 1
ATOM 689 C C . THR A 1 88 ? 7.959 5.076 -15.581 1.00 93.62 88 THR A C 1
ATOM 691 O O . THR A 1 88 ? 8.431 6.097 -16.066 1.00 93.62 88 THR A O 1
ATOM 694 N N . TYR A 1 89 ? 7.466 5.035 -14.345 1.00 92.69 89 TYR A N 1
ATOM 695 C CA . TYR A 1 89 ? 7.147 6.224 -13.554 1.00 92.69 89 TYR A CA 1
ATOM 696 C C . TYR A 1 89 ? 8.112 6.465 -12.389 1.00 92.69 89 TYR A C 1
ATOM 698 O O . TYR A 1 89 ? 8.038 7.506 -11.745 1.00 92.69 89 TYR A O 1
ATOM 706 N N . ARG A 1 90 ? 9.056 5.555 -12.115 1.00 90.12 90 ARG A N 1
ATOM 707 C CA . ARG A 1 90 ? 10.067 5.735 -11.057 1.00 90.12 90 ARG A CA 1
ATOM 708 C C . ARG A 1 90 ? 9.410 6.079 -9.708 1.00 90.12 90 ARG A C 1
ATOM 710 O O . ARG A 1 90 ? 8.366 5.528 -9.361 1.00 90.12 90 ARG A O 1
ATOM 717 N N . SER A 1 91 ? 10.017 6.989 -8.949 1.00 87.62 91 SER A N 1
ATOM 718 C CA . SER A 1 91 ? 9.573 7.428 -7.624 1.00 87.62 91 SER A CA 1
ATOM 719 C C . SER A 1 91 ? 8.187 8.068 -7.588 1.00 87.62 91 SER A C 1
ATOM 721 O O . SER A 1 91 ? 7.613 8.126 -6.508 1.00 87.62 91 SER A O 1
ATOM 723 N N . VAL A 1 92 ? 7.614 8.501 -8.718 1.00 90.44 92 VAL A N 1
ATOM 724 C CA . VAL A 1 92 ? 6.239 9.031 -8.727 1.00 90.44 92 VAL A CA 1
ATOM 725 C C . VAL A 1 92 ? 5.177 7.931 -8.834 1.00 90.44 92 VAL A C 1
ATOM 727 O O . VAL A 1 92 ? 3.992 8.221 -8.728 1.00 90.44 92 VAL A O 1
ATOM 730 N N . PHE A 1 93 ? 5.576 6.667 -9.026 1.00 93.12 93 PHE A N 1
ATOM 731 C CA . PHE A 1 93 ? 4.637 5.547 -9.124 1.00 93.12 93 PHE A CA 1
ATOM 732 C C . PHE A 1 93 ? 3.951 5.217 -7.792 1.00 93.12 93 PHE A C 1
ATOM 734 O O . PHE A 1 93 ? 2.759 4.920 -7.770 1.00 93.12 93 PHE A O 1
ATOM 741 N N . PHE A 1 94 ? 4.706 5.192 -6.693 1.00 94.06 94 PHE A N 1
ATOM 742 C CA . PHE A 1 94 ? 4.186 4.765 -5.399 1.00 94.06 94 PHE A CA 1
ATOM 743 C C . PHE A 1 94 ? 4.803 5.562 -4.259 1.00 94.06 94 PHE A C 1
ATOM 745 O O . PHE A 1 94 ? 5.920 6.066 -4.356 1.00 94.06 94 PHE A O 1
ATOM 752 N N . LEU A 1 95 ? 4.081 5.600 -3.143 1.00 92.56 95 LEU A N 1
ATOM 753 C CA . LEU A 1 95 ? 4.537 6.192 -1.897 1.00 92.56 95 LEU A CA 1
ATOM 754 C C . LEU A 1 95 ? 4.883 5.093 -0.889 1.00 92.56 95 LEU A C 1
ATOM 756 O O . LEU A 1 95 ? 4.092 4.180 -0.655 1.00 92.56 95 LEU A O 1
ATOM 760 N N . ALA A 1 96 ? 6.058 5.195 -0.269 1.00 92.19 96 ALA A N 1
ATOM 761 C CA . ALA A 1 96 ? 6.401 4.417 0.916 1.00 92.19 96 ALA A CA 1
ATOM 762 C C . ALA A 1 96 ? 6.105 5.257 2.163 1.00 92.19 96 ALA A C 1
ATOM 764 O O . ALA A 1 96 ? 6.610 6.370 2.296 1.00 92.19 96 ALA A O 1
ATOM 765 N N . MET A 1 97 ? 5.290 4.727 3.072 1.00 90.25 97 MET A N 1
ATOM 766 C CA . MET A 1 97 ? 4.882 5.417 4.296 1.00 90.25 97 MET A CA 1
ATOM 767 C C . MET A 1 97 ? 5.430 4.669 5.507 1.00 90.25 97 MET A C 1
ATOM 769 O O . MET A 1 97 ? 5.301 3.450 5.595 1.00 90.25 97 MET A O 1
ATOM 773 N N . SER A 1 98 ? 6.036 5.403 6.436 1.00 91.56 98 SER A N 1
ATOM 774 C CA . SER A 1 98 ? 6.553 4.871 7.697 1.00 91.56 98 SER A CA 1
ATOM 775 C C . SER A 1 98 ? 6.102 5.781 8.828 1.00 91.56 98 SER A C 1
ATOM 777 O O . SER A 1 98 ? 6.372 6.980 8.797 1.00 91.56 98 SER A O 1
ATOM 779 N N . TYR A 1 99 ? 5.413 5.216 9.814 1.00 93.00 99 TYR A N 1
ATOM 780 C CA . TYR A 1 99 ? 4.921 5.930 10.988 1.00 93.00 99 TYR A CA 1
ATOM 781 C C . TYR A 1 99 ? 4.830 4.979 12.189 1.00 93.00 99 TYR A C 1
ATOM 783 O O . TYR A 1 99 ? 4.788 3.757 12.027 1.00 93.00 99 TYR A O 1
ATOM 791 N N . SER A 1 100 ? 4.853 5.545 13.397 1.00 94.38 100 SER A N 1
ATOM 792 C CA . SER A 1 100 ? 4.782 4.783 14.647 1.00 94.38 100 SER A CA 1
ATOM 793 C C . SER A 1 100 ? 3.402 4.171 14.848 1.00 94.38 100 SER A C 1
ATOM 795 O O . SER A 1 100 ? 2.393 4.761 14.473 1.00 94.38 100 SER A O 1
ATOM 797 N N . TRP A 1 101 ? 3.348 3.014 15.503 1.00 95.31 101 TRP A N 1
ATOM 798 C CA . TRP A 1 101 ? 2.072 2.434 15.908 1.00 95.31 101 TRP A CA 1
ATOM 799 C C . TRP A 1 101 ? 1.369 3.353 16.909 1.00 95.31 101 TRP A C 1
ATOM 801 O O . TRP A 1 101 ? 1.939 3.675 17.951 1.00 95.31 101 TRP A O 1
ATOM 811 N N . LEU A 1 102 ? 0.136 3.757 16.597 1.00 95.56 102 LEU A N 1
ATOM 812 C CA . LEU A 1 102 ? -0.672 4.605 17.476 1.00 95.56 102 LEU A CA 1
ATOM 813 C C . LEU A 1 102 ? -1.355 3.817 18.604 1.00 95.56 102 LEU A C 1
ATOM 815 O O . LEU A 1 102 ? -1.707 4.393 19.630 1.00 95.56 102 LEU A O 1
ATOM 819 N N . GLY A 1 103 ? -1.529 2.504 18.441 1.00 95.25 103 GLY A N 1
ATOM 820 C CA . GLY A 1 103 ? -2.118 1.630 19.451 1.00 95.25 103 GLY A CA 1
ATOM 821 C C . GLY A 1 103 ? -1.463 0.254 19.474 1.00 95.25 103 GLY A C 1
ATOM 822 O O . GLY A 1 103 ? -0.793 -0.152 18.532 1.00 95.25 103 GLY A O 1
ATOM 823 N N . ARG A 1 104 ? -1.669 -0.494 20.564 1.00 94.12 104 ARG A N 1
ATOM 824 C CA . ARG A 1 104 ? -1.113 -1.852 20.720 1.00 94.12 104 ARG A CA 1
ATOM 825 C C . ARG A 1 104 ? -1.752 -2.869 19.770 1.00 94.12 104 ARG A C 1
ATOM 827 O O . ARG A 1 104 ? -1.091 -3.819 19.369 1.00 94.12 104 ARG A O 1
ATOM 834 N N . SER A 1 105 ? -3.032 -2.690 19.454 1.00 94.06 105 SER A N 1
ATOM 835 C CA . SER A 1 105 ? -3.806 -3.596 18.600 1.00 94.06 105 SER A CA 1
ATOM 836 C C . SER A 1 105 ? -3.633 -3.314 17.108 1.00 94.06 105 SER A C 1
ATOM 838 O O . SER A 1 105 ? -3.749 -4.233 16.305 1.00 94.06 105 SER A O 1
ATOM 840 N N . HIS A 1 106 ? -3.380 -2.059 16.731 1.00 96.31 106 HIS A N 1
ATOM 841 C CA . HIS A 1 106 ? -3.329 -1.631 15.338 1.00 96.31 106 HIS A CA 1
ATOM 842 C C . HIS A 1 106 ? -2.455 -0.372 15.182 1.00 96.31 106 HIS A C 1
ATOM 844 O O . HIS A 1 106 ? -2.490 0.491 16.065 1.00 96.31 106 HIS A O 1
ATOM 850 N N . PRO A 1 107 ? -1.713 -0.202 14.067 1.00 95.25 107 PRO A N 1
ATOM 851 C CA . PRO A 1 107 ? -0.937 1.012 13.815 1.00 95.25 107 PRO A CA 1
ATOM 852 C C . PRO A 1 107 ? -1.781 2.288 13.701 1.00 95.25 107 PRO A C 1
ATOM 854 O O . PRO A 1 107 ? -1.262 3.366 13.956 1.00 95.25 107 PRO A O 1
ATOM 857 N N . ASP A 1 108 ? -3.056 2.184 13.331 1.00 96.69 108 ASP A N 1
AT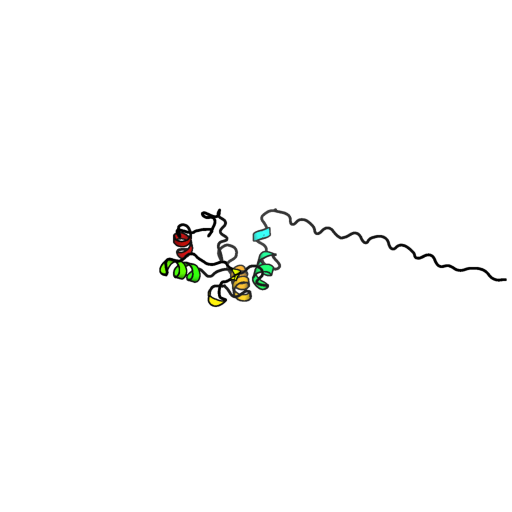OM 858 C CA . ASP A 1 108 ? -3.989 3.312 13.178 1.00 96.69 108 ASP A CA 1
ATOM 859 C C . ASP A 1 108 ? -5.409 2.912 13.632 1.00 96.69 108 ASP A C 1
ATOM 861 O O . ASP A 1 108 ? -6.240 2.560 12.793 1.00 96.69 108 ASP A O 1
ATOM 865 N N . PRO A 1 109 ? -5.673 2.802 14.947 1.00 96.19 109 PRO A N 1
ATOM 866 C CA . PRO A 1 109 ? -6.925 2.243 15.462 1.00 96.19 109 PRO A CA 1
ATOM 867 C C . PRO A 1 109 ? -8.135 3.147 15.184 1.00 96.19 109 PRO A C 1
ATOM 869 O O . PRO A 1 109 ? -9.212 2.645 14.880 1.00 96.19 109 PRO A O 1
ATOM 872 N N . ASP A 1 110 ? -7.934 4.467 15.205 1.00 96.31 110 ASP A N 1
ATOM 873 C CA . ASP A 1 110 ? -8.993 5.475 15.048 1.00 96.31 110 ASP A CA 1
ATOM 874 C C . ASP A 1 110 ? -9.048 6.080 13.630 1.00 96.31 110 ASP A C 1
ATOM 876 O O . ASP A 1 110 ? -9.661 7.127 13.395 1.00 96.31 110 ASP A O 1
ATOM 880 N N . LEU A 1 111 ? -8.400 5.415 12.665 1.00 96.62 111 LEU A N 1
ATOM 881 C CA . LEU A 1 111 ? -8.421 5.747 11.233 1.00 96.62 111 LEU A CA 1
ATOM 882 C C . LEU A 1 111 ? -7.860 7.143 10.899 1.00 96.62 111 LEU A C 1
ATOM 884 O O . LEU A 1 111 ? -8.228 7.746 9.883 1.00 96.62 111 LEU A O 1
ATOM 888 N N . TRP A 1 112 ? -6.995 7.692 11.754 1.00 95.81 112 TRP A N 1
ATOM 889 C CA . TRP A 1 112 ? -6.410 9.022 11.581 1.00 95.81 112 TRP A CA 1
ATOM 890 C C . TRP A 1 112 ? -5.571 9.100 10.311 1.00 95.81 112 TRP A C 1
ATOM 892 O O . TRP A 1 112 ? -5.733 10.024 9.510 1.00 95.81 112 TRP A O 1
ATOM 902 N N . HIS A 1 113 ? -4.698 8.116 10.106 1.00 95.75 113 HIS A N 1
ATOM 903 C CA . HIS A 1 113 ? -3.842 8.059 8.928 1.00 95.75 113 HIS A CA 1
ATOM 904 C C . HIS A 1 113 ? -4.593 7.544 7.701 1.00 95.75 113 HIS A C 1
ATOM 906 O O . HIS A 1 113 ? -4.398 8.068 6.602 1.00 95.75 113 HIS A O 1
ATOM 912 N N . LEU A 1 114 ? -5.520 6.602 7.883 1.00 96.56 114 LEU A N 1
ATOM 913 C CA . LEU A 1 114 ? -6.333 6.051 6.802 1.00 96.56 114 LEU A CA 1
ATOM 914 C C . LEU A 1 114 ? -7.117 7.135 6.044 1.00 96.56 114 LEU A C 1
ATOM 916 O O . LEU A 1 114 ? -7.144 7.115 4.813 1.00 96.56 114 LEU A O 1
ATOM 920 N N . LYS A 1 115 ? -7.663 8.139 6.750 1.00 95.94 115 LYS A N 1
ATOM 921 C CA . LYS A 1 115 ? -8.313 9.319 6.138 1.00 95.94 115 LYS A CA 1
ATOM 922 C C . LYS A 1 115 ? -7.410 10.060 5.153 1.00 95.94 115 LYS A C 1
ATOM 924 O O . LYS A 1 115 ? -7.904 10.670 4.204 1.00 95.94 115 LYS A O 1
ATOM 929 N N . ARG A 1 116 ? -6.094 10.049 5.386 1.00 94.56 116 ARG A N 1
ATOM 930 C CA . ARG A 1 116 ? -5.112 10.650 4.483 1.00 94.56 116 ARG A CA 1
ATOM 931 C C . ARG A 1 116 ? -4.730 9.691 3.364 1.00 94.56 116 ARG A C 1
ATOM 933 O O . ARG A 1 116 ? -4.670 10.138 2.227 1.00 94.56 116 ARG A O 1
ATOM 940 N N . PHE A 1 117 ? -4.512 8.413 3.668 1.00 94.31 117 PHE A N 1
ATOM 941 C CA . PHE A 1 117 ? -4.087 7.406 2.687 1.00 94.31 117 PHE A CA 1
ATOM 942 C C . PHE A 1 117 ? -5.108 7.209 1.568 1.00 94.31 117 PHE A C 1
ATOM 944 O O . PHE A 1 117 ? -4.725 7.128 0.409 1.00 94.31 117 PHE A O 1
ATOM 951 N N . ALA A 1 118 ? -6.400 7.221 1.897 1.00 95.12 118 ALA A N 1
ATOM 952 C CA . ALA A 1 118 ? -7.499 7.090 0.939 1.00 95.12 118 ALA A CA 1
ATOM 953 C C . ALA A 1 118 ? -7.673 8.295 -0.016 1.00 95.12 118 ALA A C 1
ATOM 955 O O . ALA A 1 118 ? -8.641 8.346 -0.766 1.00 95.12 118 ALA A O 1
ATOM 956 N N . ARG A 1 119 ? -6.800 9.308 0.056 1.00 90.94 119 ARG A N 1
ATOM 957 C CA . ARG A 1 119 ? -6.879 10.549 -0.736 1.00 90.94 119 ARG A CA 1
ATOM 958 C C . ARG A 1 119 ? -5.610 10.823 -1.550 1.00 90.94 119 ARG A C 1
ATOM 960 O O . ARG A 1 119 ? -5.474 11.933 -2.065 1.00 90.94 119 ARG A O 1
ATOM 967 N N . ILE A 1 120 ? -4.663 9.883 -1.553 1.00 81.00 120 ILE A N 1
ATOM 968 C CA . ILE A 1 120 ? -3.376 9.979 -2.259 1.00 81.00 120 ILE A CA 1
ATOM 969 C C . ILE A 1 120 ? -3.501 9.316 -3.624 1.00 81.00 120 ILE A C 1
ATOM 971 O O . ILE A 1 120 ? -4.097 8.220 -3.682 1.00 81.00 120 ILE A O 1
#

Secondary structure (DSSP, 8-state):
-------PPP-PPPP---PPPPPP-SSGGGT--TT-HHHHHHHTTSS-PBPHHHHHHHHHTT-----GGG--GGGB--HHHHHHHHHHHGGGS--------SSSS-SSTT-TTHHHHTT-

Foldseek 3Di:
DDDDDDDDDDDDDDDDDPDDDDPDPPVCLQVDQVVRPVLVCLLVVVPWAFDLVQLLVCVVVQHDRDDPVPDDVVRIDDSVRLSVQCVVPGPVSDDDDDDQQPDPVGSCGRCPVSVVSNVD

Sequence (120 aa):
VTEANLRKPQATAPKKVKVRAKPSLDGKAFTEVEGSPLLLALQRGSIRLVRGQYFERCLAEGRPFGLRQEMSDADLWPPEKAARMWTTYRSVFFLAMSYSWLGRSHPDPDLWHLKRFARI

pLDDT: mean 82.83, std 19.19, range [40.97, 97.88]

Organism: NCBI:txid141414